Protein AF-A0A0P9BZ43-F1 (afdb_monomer_lite)

Structure (mmCIF, N/CA/C/O backbone):
data_AF-A0A0P9BZ43-F1
#
_entry.id   AF-A0A0P9BZ43-F1
#
loop_
_atom_site.group_PDB
_atom_site.id
_atom_site.type_symbol
_atom_site.label_atom_id
_atom_site.label_alt_id
_atom_site.label_comp_id
_atom_site.label_asym_id
_atom_site.label_entity_id
_atom_site.label_seq_id
_atom_site.pdbx_PDB_ins_code
_atom_site.Cartn_x
_atom_site.Cartn_y
_atom_site.Cartn_z
_atom_site.occupancy
_atom_site.B_iso_or_equiv
_atom_site.auth_seq_id
_atom_site.auth_comp_id
_atom_site.auth_asym_id
_atom_site.auth_atom_id
_atom_site.pdbx_PDB_model_num
ATOM 1 N N . MET A 1 1 ? 1.403 23.171 7.073 1.00 33.25 1 MET A N 1
ATOM 2 C CA . MET A 1 1 ? 1.245 21.750 7.444 1.00 33.25 1 MET A CA 1
ATOM 3 C C . MET A 1 1 ? 0.131 21.205 6.569 1.00 33.25 1 MET A C 1
ATOM 5 O O . MET A 1 1 ? -1.010 21.595 6.763 1.00 33.25 1 MET A O 1
ATOM 9 N N . VAL A 1 2 ? 0.469 20.481 5.499 1.00 33.88 2 VAL A N 1
ATOM 10 C CA . VAL A 1 2 ? -0.531 19.982 4.542 1.00 33.88 2 VAL A CA 1
ATOM 11 C C . VAL A 1 2 ? -1.142 18.727 5.149 1.00 33.88 2 VAL A C 1
ATOM 13 O O . VAL A 1 2 ? -0.416 17.782 5.448 1.00 33.88 2 VAL A O 1
ATOM 16 N N . SER A 1 3 ? -2.449 18.773 5.406 1.00 40.28 3 SER A N 1
ATOM 17 C CA . SER A 1 3 ? -3.229 17.658 5.941 1.00 40.28 3 SER A CA 1
ATOM 18 C C . SER A 1 3 ? -2.995 16.423 5.069 1.00 40.28 3 SER A C 1
ATOM 20 O O . SER A 1 3 ? -3.180 16.490 3.855 1.00 40.28 3 SER A O 1
ATOM 22 N N . GLY A 1 4 ? -2.544 15.321 5.669 1.00 46.41 4 GLY A N 1
ATOM 23 C CA . GLY A 1 4 ? -2.165 14.072 4.995 1.00 46.41 4 GLY A CA 1
ATOM 24 C C . GLY A 1 4 ? -3.340 13.280 4.416 1.00 46.41 4 GLY A C 1
ATOM 25 O O . GLY A 1 4 ? -3.260 12.061 4.329 1.00 46.41 4 GLY A O 1
ATOM 26 N N . GLN A 1 5 ? -4.432 13.949 4.049 1.00 50.28 5 GLN A N 1
ATOM 27 C CA . GLN A 1 5 ? -5.568 13.327 3.388 1.00 50.28 5 GLN A CA 1
ATOM 28 C C . GLN A 1 5 ? -5.320 13.262 1.885 1.00 50.28 5 GLN A C 1
ATOM 30 O O . GLN A 1 5 ? -5.063 14.270 1.222 1.00 50.28 5 GLN A O 1
ATOM 35 N N . LEU A 1 6 ? -5.420 12.050 1.348 1.00 54.12 6 LEU A N 1
ATOM 36 C CA . LEU A 1 6 ? -5.496 11.803 -0.083 1.00 54.12 6 LEU A CA 1
ATOM 37 C C . LEU A 1 6 ? -6.660 12.622 -0.661 1.00 54.12 6 LEU A C 1
ATOM 39 O O . LEU A 1 6 ? -7.806 12.470 -0.244 1.00 54.12 6 LEU A O 1
ATOM 43 N N . HIS A 1 7 ? -6.360 13.531 -1.589 1.00 55.28 7 HIS A N 1
ATOM 44 C CA . HIS A 1 7 ? -7.362 14.426 -2.160 1.00 55.28 7 HIS A CA 1
ATOM 45 C C . HIS A 1 7 ? -8.452 13.604 -2.866 1.00 55.28 7 HIS A C 1
ATOM 47 O O . HIS A 1 7 ? -8.143 12.747 -3.698 1.00 55.28 7 HIS A O 1
ATOM 53 N N . SER A 1 8 ? -9.725 13.870 -2.558 1.00 52.28 8 SER A N 1
ATOM 54 C CA . SER A 1 8 ? -10.879 13.111 -3.072 1.00 52.28 8 SER A CA 1
ATOM 55 C C . SER A 1 8 ? -10.980 13.110 -4.601 1.00 52.28 8 SER A C 1
ATOM 57 O O . SER A 1 8 ? -11.573 12.207 -5.182 1.00 52.28 8 SER A O 1
ATOM 59 N N . SER A 1 9 ? -10.348 14.076 -5.274 1.00 51.41 9 SER A N 1
ATOM 60 C CA . SER A 1 9 ? -10.259 14.103 -6.739 1.00 51.41 9 SER A CA 1
ATOM 61 C C . SER A 1 9 ? -9.335 13.036 -7.333 1.00 51.41 9 SER A C 1
ATOM 63 O O . SER A 1 9 ? -9.343 12.857 -8.544 1.00 51.41 9 SER A O 1
ATOM 65 N N . VAL A 1 10 ? -8.491 12.387 -6.526 1.00 53.38 10 VAL A N 1
ATOM 66 C CA . VAL A 1 10 ? -7.531 11.377 -7.001 1.00 53.38 10 VAL A CA 1
ATOM 67 C C . VAL A 1 10 ? -8.089 9.958 -6.830 1.00 53.38 10 VAL A C 1
ATOM 69 O O . VAL A 1 10 ? -7.711 9.068 -7.584 1.00 53.38 10 VAL A O 1
ATOM 72 N N . TYR A 1 11 ? -9.019 9.742 -5.890 1.00 60.53 11 TYR A N 1
ATOM 73 C CA . TYR A 1 11 ? -9.507 8.401 -5.528 1.00 60.53 11 TYR A CA 1
ATOM 74 C C . TYR A 1 11 ? -11.022 8.314 -5.320 1.00 60.53 11 TYR A C 1
ATOM 76 O O . TYR A 1 11 ? -11.488 7.338 -4.756 1.00 60.53 11 TYR A O 1
ATOM 84 N N . GLY A 1 12 ? -11.804 9.334 -5.684 1.00 55.03 12 GLY A N 1
ATOM 85 C CA . GLY A 1 12 ? -13.241 9.353 -5.407 1.00 55.03 12 GLY A CA 1
ATOM 86 C C . GLY A 1 12 ? -13.589 9.254 -3.906 1.00 55.03 12 GLY A C 1
ATOM 87 O O . GLY A 1 12 ? -12.715 9.222 -3.040 1.00 55.03 12 GLY A O 1
ATOM 88 N N . PRO A 1 13 ? -14.884 9.218 -3.554 1.00 55.59 13 PRO A N 1
ATOM 89 C CA . PRO A 1 13 ? -15.332 9.027 -2.171 1.00 55.59 13 PRO A CA 1
ATOM 90 C C . PRO A 1 13 ? -15.122 7.589 -1.659 1.00 55.59 13 PRO A C 1
ATOM 92 O O . PRO A 1 13 ? -15.230 7.346 -0.455 1.00 55.59 13 PRO A O 1
ATOM 95 N N . CYS A 1 14 ? -14.842 6.634 -2.557 1.00 56.66 14 CYS A N 1
ATOM 96 C CA . CYS A 1 14 ? -14.784 5.208 -2.236 1.00 56.66 14 CYS A CA 1
ATOM 97 C C . CYS A 1 14 ? -13.438 4.514 -2.466 1.00 56.66 14 CYS A C 1
ATOM 99 O O . CYS A 1 14 ? -13.324 3.331 -2.143 1.00 56.66 14 CYS A O 1
ATOM 101 N N . GLY A 1 15 ? -12.419 5.225 -2.945 1.00 65.69 15 GLY A N 1
ATOM 102 C CA . GLY A 1 15 ? -11.199 4.606 -3.447 1.00 65.69 15 GLY A CA 1
ATOM 103 C C . GLY A 1 15 ? -11.322 4.270 -4.936 1.00 65.69 15 GLY A C 1
ATOM 104 O O . GLY A 1 15 ? -12.044 4.916 -5.688 1.00 65.69 15 GLY A O 1
ATOM 105 N N . VAL A 1 16 ? -10.596 3.251 -5.386 1.00 67.69 16 VAL A N 1
ATOM 106 C CA . VAL A 1 16 ? -10.634 2.844 -6.799 1.00 67.69 16 VAL A CA 1
ATOM 107 C C . VAL A 1 16 ? -11.987 2.212 -7.127 1.00 67.69 16 VAL A C 1
ATOM 109 O O . VAL A 1 16 ? -12.442 1.342 -6.388 1.00 67.69 16 VAL A O 1
ATOM 112 N N . ASP A 1 17 ? -12.600 2.630 -8.235 1.00 70.12 17 ASP A N 1
ATOM 113 C CA . ASP A 1 17 ? -13.851 2.044 -8.718 1.00 70.12 17 ASP A CA 1
ATOM 114 C C . ASP A 1 17 ? -13.640 0.597 -9.181 1.00 70.12 17 ASP A C 1
ATOM 116 O O . ASP A 1 17 ? -12.665 0.275 -9.875 1.00 70.12 17 ASP A O 1
ATOM 120 N N . ASP A 1 18 ? -14.584 -0.279 -8.837 1.00 71.81 18 ASP A N 1
ATOM 121 C CA . ASP A 1 18 ? -14.581 -1.664 -9.298 1.00 71.81 18 ASP A CA 1
ATOM 122 C C . ASP A 1 18 ? -14.673 -1.732 -10.830 1.00 71.81 18 ASP A C 1
ATOM 124 O O . ASP A 1 18 ? -15.316 -0.909 -11.479 1.00 71.81 18 ASP A O 1
ATOM 128 N N . GLN A 1 19 ? -14.018 -2.738 -11.419 1.00 79.12 19 GLN A N 1
ATOM 129 C CA . GLN A 1 19 ? -13.951 -2.956 -12.876 1.00 79.12 19 GLN A CA 1
ATOM 130 C C . GLN A 1 19 ? -13.317 -1.804 -13.677 1.00 79.12 19 GLN A C 1
ATOM 132 O O . GLN A 1 19 ? -13.397 -1.788 -14.906 1.00 79.12 19 GLN A O 1
ATOM 137 N N . SER A 1 20 ? -12.632 -0.877 -13.005 1.00 79.50 20 SER A N 1
ATOM 138 C CA . SER A 1 20 ? -11.871 0.198 -13.636 1.00 79.50 20 SER A CA 1
ATOM 139 C C . SER A 1 20 ? -10.360 -0.044 -13.549 1.00 79.50 20 SER A C 1
ATOM 141 O O . SER A 1 20 ? -9.866 -0.795 -12.703 1.00 79.50 20 SER A O 1
ATOM 143 N N . MET A 1 21 ? -9.609 0.588 -14.452 1.00 83.62 21 MET A N 1
ATOM 144 C CA . MET A 1 21 ? -8.150 0.624 -14.404 1.00 83.62 21 MET A CA 1
ATOM 145 C C . MET A 1 21 ? -7.698 2.073 -14.266 1.00 83.62 21 MET A C 1
ATOM 147 O O . MET A 1 21 ? -7.915 2.880 -15.167 1.00 83.62 21 MET A O 1
ATOM 151 N N . THR A 1 22 ? -7.025 2.374 -13.158 1.00 83.38 22 THR A N 1
ATOM 152 C CA . THR A 1 22 ? -6.476 3.705 -12.886 1.00 83.38 22 THR A CA 1
ATOM 153 C C . THR A 1 22 ? -4.963 3.691 -13.043 1.00 83.38 22 THR A C 1
ATOM 155 O O . THR A 1 22 ? -4.265 2.915 -12.386 1.00 83.38 22 THR A O 1
ATOM 158 N N . GLU A 1 23 ? -4.448 4.576 -13.893 1.00 86.25 23 GLU A N 1
ATOM 159 C CA . GLU A 1 23 ? -3.013 4.793 -14.059 1.00 86.25 23 GLU A CA 1
ATOM 160 C C . GLU A 1 23 ? -2.546 5.994 -13.226 1.00 86.25 23 GLU A C 1
ATOM 162 O O . GLU A 1 23 ? -3.132 7.073 -13.276 1.00 86.25 23 GLU A O 1
ATOM 167 N N . ILE A 1 24 ? -1.447 5.817 -12.487 1.00 86.19 24 ILE A N 1
ATOM 168 C CA . ILE A 1 24 ? -0.764 6.895 -11.762 1.00 86.19 24 ILE A CA 1
ATOM 169 C C . ILE A 1 24 ? 0.624 7.070 -12.382 1.00 86.19 24 ILE A C 1
ATOM 171 O O . ILE A 1 24 ? 1.542 6.288 -12.117 1.00 86.19 24 ILE A O 1
ATOM 175 N N . SER A 1 25 ? 0.787 8.108 -13.200 1.00 85.94 25 SER A N 1
ATOM 176 C CA . SER A 1 25 ? 2.013 8.387 -13.954 1.00 85.94 25 SER A CA 1
ATOM 177 C C . SER A 1 25 ? 2.625 9.745 -13.584 1.00 85.94 25 SER A C 1
ATOM 179 O O . SER A 1 25 ? 2.041 10.552 -12.862 1.00 85.94 25 SER A O 1
ATOM 181 N N . GLY A 1 26 ? 3.886 9.960 -13.971 1.00 87.75 26 GLY A N 1
ATOM 182 C CA . GLY A 1 26 ? 4.622 11.191 -13.669 1.00 87.75 26 GLY A CA 1
ATOM 183 C C . GLY A 1 26 ? 6.137 10.995 -13.527 1.00 87.75 26 GLY A C 1
ATOM 184 O O . GLY A 1 26 ? 6.608 9.853 -13.465 1.00 87.75 26 GLY A O 1
ATOM 185 N N . PRO A 1 27 ? 6.919 12.085 -13.420 1.00 88.75 27 PRO A N 1
ATOM 186 C CA . PRO A 1 27 ? 8.385 12.041 -13.359 1.00 88.75 27 PRO A CA 1
ATOM 187 C C . PRO A 1 27 ? 8.944 11.265 -12.152 1.00 88.75 27 PRO A C 1
ATOM 189 O O . PRO A 1 27 ? 8.237 11.062 -11.160 1.00 88.75 27 PRO A O 1
ATOM 192 N N . PRO A 1 28 ? 10.214 10.823 -12.163 1.00 83.94 28 PRO A N 1
ATOM 193 C CA . PRO A 1 28 ? 10.872 10.307 -10.960 1.00 83.94 28 PRO A CA 1
ATOM 194 C C . PRO A 1 28 ? 10.712 11.270 -9.770 1.00 83.94 28 PRO A C 1
ATOM 196 O O . PRO A 1 28 ? 10.689 12.482 -9.950 1.00 83.94 28 PRO A O 1
ATOM 199 N N . ASN A 1 29 ? 10.568 10.734 -8.554 1.00 81.62 29 ASN A N 1
ATOM 200 C CA . ASN A 1 29 ? 10.347 11.498 -7.313 1.00 81.62 29 ASN A CA 1
ATOM 201 C C . ASN A 1 29 ? 9.042 12.316 -7.230 1.00 81.62 29 ASN A C 1
ATOM 203 O O . ASN A 1 29 ? 8.841 13.029 -6.255 1.00 81.62 29 ASN A O 1
ATOM 207 N N . SER A 1 30 ? 8.095 12.138 -8.156 1.00 85.19 30 SER A N 1
ATOM 208 C CA . SER A 1 30 ? 6.773 12.785 -8.092 1.00 85.19 30 SER A CA 1
ATOM 209 C C . SER A 1 30 ? 5.811 12.209 -7.034 1.00 85.19 30 SER A C 1
ATO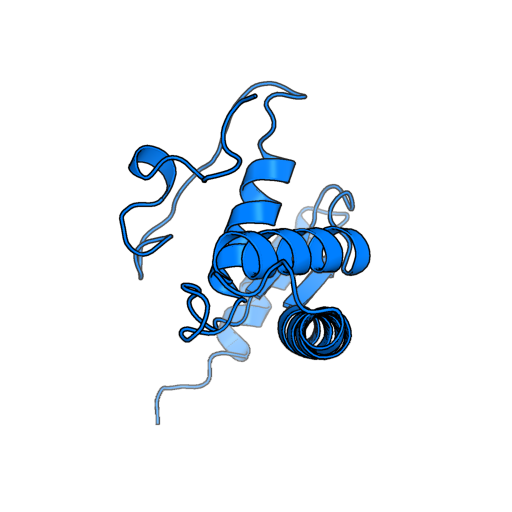M 211 O O . SER A 1 30 ? 4.619 12.483 -7.075 1.00 85.19 30 SER A O 1
ATOM 213 N N . GLY A 1 31 ? 6.282 11.346 -6.126 1.00 85.62 31 GLY A N 1
ATOM 214 C CA . GLY A 1 31 ? 5.458 10.779 -5.048 1.00 85.62 31 GLY A CA 1
ATOM 215 C C . GLY A 1 31 ? 4.561 9.588 -5.420 1.00 85.62 31 GLY A C 1
ATOM 216 O O . GLY A 1 31 ? 3.878 9.070 -4.547 1.00 85.62 31 GLY A O 1
ATOM 217 N N . LYS A 1 32 ? 4.591 9.076 -6.660 1.00 88.81 32 LYS A N 1
ATOM 218 C CA . LYS A 1 32 ? 3.713 7.963 -7.112 1.00 88.81 32 LYS A CA 1
ATOM 219 C C . LYS A 1 32 ? 3.732 6.732 -6.206 1.00 88.81 32 LYS A C 1
ATOM 221 O O . LYS A 1 32 ? 2.691 6.159 -5.919 1.00 88.81 32 LYS A O 1
ATOM 226 N N . SER A 1 33 ? 4.916 6.313 -5.759 1.00 87.69 33 SER A N 1
ATOM 227 C CA . SER A 1 33 ? 5.047 5.147 -4.877 1.00 87.69 33 SER A CA 1
ATOM 228 C C . SER A 1 33 ? 4.458 5.404 -3.490 1.00 87.69 33 SER A C 1
ATOM 230 O O . SER A 1 33 ? 3.902 4.486 -2.899 1.00 87.69 33 SER A O 1
ATOM 232 N N . LEU A 1 34 ? 4.552 6.642 -2.992 1.00 86.75 34 LEU A N 1
ATOM 233 C CA . LEU A 1 34 ? 3.941 7.046 -1.726 1.00 86.75 34 LEU A CA 1
ATOM 234 C C . LEU A 1 34 ? 2.416 7.049 -1.849 1.00 86.75 34 LEU A C 1
ATOM 236 O O . LEU A 1 34 ? 1.739 6.434 -1.037 1.00 86.75 34 LEU A O 1
ATOM 240 N N . VAL A 1 35 ? 1.908 7.654 -2.921 1.00 86.81 35 VAL A N 1
ATOM 241 C CA . VAL A 1 35 ? 0.495 7.639 -3.308 1.00 86.81 35 VAL A CA 1
ATOM 242 C C . VAL A 1 35 ? -0.048 6.208 -3.374 1.00 86.81 35 VAL A C 1
ATOM 244 O O . VAL A 1 35 ? -1.055 5.904 -2.740 1.00 86.81 35 VAL A O 1
ATOM 247 N N . LEU A 1 36 ? 0.651 5.303 -4.067 1.00 88.81 36 LEU A N 1
ATOM 248 C CA . LEU A 1 36 ? 0.261 3.895 -4.146 1.00 88.81 36 LEU A CA 1
ATOM 249 C C . LEU A 1 36 ? 0.224 3.245 -2.757 1.00 88.81 36 LEU A C 1
ATOM 251 O O . LEU A 1 36 ? -0.704 2.505 -2.452 1.00 88.81 36 LEU A O 1
ATOM 255 N N . GLN A 1 37 ? 1.209 3.525 -1.902 1.00 89.88 37 GLN A N 1
ATOM 256 C CA . GLN A 1 37 ? 1.273 2.960 -0.555 1.00 89.88 37 GLN A CA 1
ATOM 257 C C . GLN A 1 37 ? 0.140 3.473 0.349 1.00 89.88 37 GLN A C 1
ATOM 259 O O . GLN A 1 37 ? -0.418 2.689 1.113 1.00 89.88 37 GLN A O 1
ATOM 264 N N . GLN A 1 38 ? -0.223 4.753 0.246 1.00 87.88 38 GLN A N 1
ATOM 265 C CA . GLN A 1 38 ? -1.353 5.339 0.974 1.00 87.88 38 GLN A CA 1
ATOM 266 C C . GLN A 1 38 ? -2.690 4.778 0.473 1.00 87.88 38 GLN A C 1
ATOM 268 O O . GLN A 1 38 ? -3.531 4.390 1.278 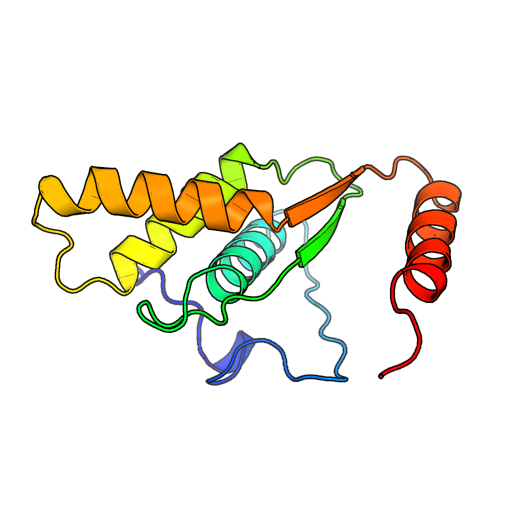1.00 87.88 38 GLN A O 1
ATOM 273 N N . LEU A 1 39 ? -2.857 4.630 -0.845 1.00 87.62 39 LEU A N 1
ATOM 274 C CA . LEU A 1 39 ? -4.035 3.984 -1.425 1.00 87.62 39 LEU A CA 1
ATOM 275 C C . LEU A 1 39 ? -4.170 2.534 -0.948 1.00 87.62 39 LEU A C 1
ATOM 277 O O . LEU A 1 39 ? -5.240 2.105 -0.524 1.00 87.62 39 LEU A O 1
ATOM 281 N N . MET A 1 40 ? -3.067 1.782 -0.969 1.00 89.38 40 MET A N 1
ATOM 282 C CA . MET A 1 40 ? -3.047 0.424 -0.437 1.00 89.38 40 MET A CA 1
ATOM 283 C C . MET A 1 40 ? -3.429 0.399 1.045 1.00 89.38 40 MET A C 1
ATOM 285 O O . MET A 1 40 ? -4.204 -0.463 1.448 1.00 89.38 40 MET A O 1
ATOM 289 N N . ALA A 1 41 ? -2.912 1.328 1.851 1.00 89.88 41 ALA A N 1
ATOM 290 C CA . ALA A 1 41 ? -3.259 1.425 3.264 1.00 89.88 41 ALA A CA 1
ATOM 291 C C . ALA A 1 41 ? -4.767 1.645 3.457 1.00 89.88 41 ALA A C 1
ATOM 293 O O . ALA A 1 41 ? -5.401 0.855 4.154 1.00 89.88 41 ALA A O 1
ATOM 294 N N . HIS A 1 42 ? -5.348 2.621 2.758 1.00 87.88 42 HIS A N 1
ATOM 295 C CA . HIS A 1 42 ? -6.782 2.912 2.793 1.00 87.88 42 HIS A CA 1
ATOM 296 C C . HIS A 1 42 ? -7.644 1.696 2.407 1.00 87.88 42 HIS A C 1
ATOM 298 O O . HIS A 1 42 ? -8.597 1.338 3.101 1.00 87.88 42 HIS A O 1
ATOM 304 N N . CYS A 1 43 ? -7.273 0.987 1.337 1.00 87.75 43 CYS A N 1
ATOM 305 C CA . CYS A 1 43 ? -7.980 -0.221 0.914 1.00 87.75 43 CYS A CA 1
ATOM 306 C C . CYS A 1 43 ? -7.915 -1.351 1.957 1.00 87.75 43 CYS A C 1
ATOM 308 O O . CYS A 1 43 ? -8.875 -2.107 2.088 1.00 87.75 43 CYS A O 1
ATOM 310 N N . LEU A 1 44 ? -6.808 -1.492 2.695 1.00 89.06 44 LEU A N 1
ATOM 311 C CA . LEU A 1 44 ? -6.618 -2.570 3.676 1.00 89.06 44 LEU A CA 1
ATOM 312 C C . LEU A 1 44 ? -7.313 -2.308 5.014 1.00 89.06 44 LEU A C 1
ATOM 314 O O . LEU A 1 44 ? -7.737 -3.260 5.676 1.00 89.06 44 LEU A O 1
ATOM 318 N N . VAL A 1 45 ? -7.388 -1.041 5.418 1.00 88.88 45 VAL A N 1
ATOM 319 C CA . VAL A 1 45 ? -7.957 -0.614 6.699 1.00 88.88 45 VAL A CA 1
ATOM 320 C C . VAL A 1 45 ? -9.426 -1.063 6.817 1.00 88.88 45 VAL A C 1
ATOM 322 O O . VAL A 1 45 ? -10.142 -1.082 5.813 1.00 88.88 45 VAL A O 1
ATOM 325 N N . PRO A 1 46 ? -9.905 -1.473 8.009 1.00 86.31 46 PRO A N 1
ATOM 326 C CA . PRO A 1 46 ? -11.297 -1.888 8.190 1.00 86.31 46 PRO A CA 1
ATOM 327 C C . PRO A 1 46 ? -12.298 -0.748 7.956 1.00 86.31 46 PRO A C 1
ATOM 329 O O . PRO A 1 46 ? -11.978 0.421 8.169 1.00 86.31 46 PRO A O 1
ATOM 332 N N . TYR A 1 47 ? -13.541 -1.099 7.609 1.00 84.62 47 TYR A N 1
ATOM 333 C CA . TYR A 1 47 ? -14.627 -0.128 7.400 1.00 84.62 47 TYR A CA 1
ATOM 334 C C . TYR A 1 47 ? -14.886 0.774 8.612 1.00 84.62 47 TYR A C 1
ATOM 336 O O . TYR A 1 47 ? -15.181 1.955 8.450 1.00 84.62 47 TYR A O 1
ATOM 344 N N . GLU A 1 48 ? -14.717 0.240 9.825 1.00 81.94 48 GLU A N 1
ATOM 345 C CA . GLU A 1 48 ? -14.854 0.978 11.091 1.00 81.94 48 GLU A CA 1
ATOM 346 C C . GLU A 1 48 ? -13.917 2.194 11.187 1.00 81.94 48 GLU A 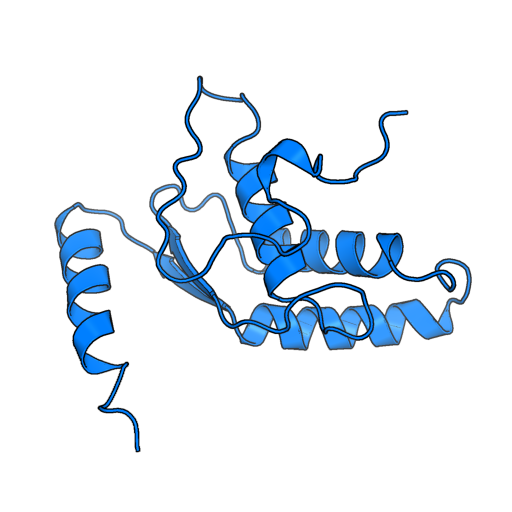C 1
ATOM 348 O O . GLU A 1 48 ? -14.202 3.145 11.908 1.00 81.94 48 GLU A O 1
ATOM 353 N N . TYR A 1 49 ? -12.820 2.173 10.428 1.00 80.06 49 TYR A N 1
ATOM 354 C CA . TYR A 1 49 ? -11.805 3.220 10.376 1.00 80.06 49 TYR A CA 1
ATOM 355 C C . TYR A 1 49 ? -11.765 3.911 9.006 1.00 80.06 49 TYR A C 1
ATOM 357 O O . TYR A 1 49 ? -10.742 4.468 8.628 1.00 80.06 49 TYR A O 1
ATOM 365 N N . GLY A 1 50 ? -12.859 3.855 8.240 1.00 75.88 50 GLY A N 1
ATOM 366 C CA . GLY A 1 50 ? -12.984 4.538 6.949 1.00 75.88 50 GLY A CA 1
ATOM 367 C C . GLY A 1 50 ? -12.326 3.827 5.764 1.00 75.88 50 GLY A C 1
ATOM 368 O O . GLY A 1 50 ? -12.396 4.343 4.653 1.00 75.88 50 GLY A O 1
ATOM 369 N N . GLY A 1 51 ? -11.726 2.652 5.970 1.00 83.00 51 GLY A N 1
ATOM 370 C CA . GLY A 1 51 ? -11.137 1.858 4.894 1.00 83.00 51 GLY A CA 1
ATOM 371 C C . GLY A 1 51 ? -12.136 0.924 4.203 1.00 83.00 51 GLY A C 1
ATOM 372 O O . GLY A 1 51 ? -13.353 1.029 4.371 1.00 83.00 51 GLY A O 1
ATOM 373 N N . ARG A 1 52 ? -11.616 -0.014 3.403 1.00 83.81 52 ARG A N 1
ATOM 374 C CA . ARG A 1 52 ? -12.428 -0.943 2.587 1.00 83.81 52 ARG A CA 1
ATOM 375 C C . ARG A 1 52 ? -12.239 -2.421 2.911 1.00 83.81 52 ARG A C 1
ATOM 377 O O . ARG A 1 52 ? -12.891 -3.263 2.305 1.00 83.81 52 ARG A O 1
ATOM 384 N N . GLN A 1 53 ? -11.365 -2.751 3.859 1.00 87.81 53 GLN A N 1
ATOM 385 C CA . GLN A 1 53 ? -11.102 -4.122 4.299 1.00 87.81 53 GLN A CA 1
ATOM 386 C C . GLN A 1 53 ? -10.755 -5.103 3.151 1.00 87.81 53 GLN A C 1
ATOM 388 O O . GLN A 1 53 ? -11.003 -6.307 3.241 1.00 87.81 53 GLN A O 1
ATOM 393 N N . MET A 1 54 ? -10.163 -4.605 2.068 1.00 87.56 54 MET A N 1
ATOM 394 C CA . MET A 1 54 ? -9.846 -5.381 0.872 1.00 87.56 54 MET A CA 1
ATOM 395 C C . MET A 1 54 ? -8.584 -6.232 1.059 1.00 87.56 54 MET A C 1
ATOM 397 O O . MET A 1 54 ? -7.811 -6.066 2.004 1.00 87.56 54 MET A O 1
ATOM 401 N N . SER A 1 55 ? -8.362 -7.161 0.129 1.00 89.75 55 SER A N 1
ATOM 402 C CA . SER A 1 55 ? -7.092 -7.881 -0.011 1.00 89.75 55 SER A CA 1
ATOM 403 C C . SER A 1 55 ? -6.344 -7.353 -1.226 1.00 89.75 55 SER A C 1
ATOM 405 O O . SER A 1 55 ? -6.949 -7.115 -2.268 1.00 89.75 55 SER A O 1
ATOM 407 N N . ILE A 1 56 ? -5.027 -7.187 -1.110 1.00 90.06 56 ILE A N 1
ATOM 408 C CA . ILE A 1 56 ? -4.214 -6.586 -2.172 1.00 90.06 56 ILE A CA 1
ATOM 409 C C . ILE A 1 56 ? -3.165 -7.577 -2.646 1.00 90.06 56 ILE A C 1
ATOM 411 O O . ILE A 1 56 ? -2.457 -8.202 -1.855 1.00 90.06 56 ILE A O 1
ATOM 415 N N . ILE A 1 57 ? -3.015 -7.669 -3.963 1.00 91.12 57 ILE A N 1
ATOM 416 C CA . ILE A 1 57 ? -1.877 -8.337 -4.578 1.00 91.12 57 ILE A CA 1
ATOM 417 C C . ILE A 1 57 ? -1.036 -7.261 -5.271 1.00 91.12 57 ILE A C 1
ATOM 419 O O . ILE A 1 57 ? -1.455 -6.688 -6.279 1.00 91.12 57 ILE A O 1
ATOM 423 N N . LEU A 1 58 ? 0.155 -7.007 -4.734 1.00 91.19 58 LEU A N 1
ATOM 424 C CA . LEU A 1 58 ? 1.114 -6.042 -5.263 1.00 91.19 58 LEU A CA 1
ATOM 425 C C . LEU A 1 58 ? 2.126 -6.764 -6.157 1.00 91.19 58 LEU A C 1
ATOM 427 O O . LEU A 1 58 ? 2.899 -7.586 -5.670 1.00 91.19 58 LEU A O 1
ATOM 431 N N . ILE A 1 59 ? 2.150 -6.429 -7.446 1.00 90.94 59 ILE A N 1
ATOM 432 C CA . ILE A 1 59 ? 3.223 -6.833 -8.364 1.00 90.94 59 ILE A CA 1
ATOM 433 C C . ILE A 1 59 ? 4.308 -5.761 -8.272 1.00 90.94 59 ILE A C 1
ATOM 435 O O . ILE A 1 59 ? 4.116 -4.632 -8.718 1.00 90.94 59 ILE A O 1
ATOM 439 N N . ASN A 1 60 ? 5.416 -6.087 -7.615 1.00 88.12 60 ASN A N 1
ATOM 440 C CA . ASN A 1 60 ? 6.452 -5.127 -7.269 1.00 88.12 60 ASN A CA 1
ATOM 441 C C . ASN A 1 60 ? 7.670 -5.291 -8.183 1.00 88.12 60 ASN A C 1
ATOM 443 O O . ASN A 1 60 ? 8.406 -6.269 -8.064 1.00 88.12 60 ASN A O 1
ATOM 447 N N . LEU A 1 61 ? 7.873 -4.303 -9.057 1.00 86.69 61 LEU A N 1
ATOM 448 C CA . LEU A 1 61 ? 8.985 -4.245 -10.017 1.00 86.69 61 LEU A CA 1
ATOM 449 C C . LEU A 1 61 ? 10.215 -3.505 -9.486 1.00 86.69 61 LEU A C 1
ATOM 451 O O . LEU A 1 61 ? 11.316 -3.672 -9.990 1.00 86.69 61 LEU A O 1
ATOM 455 N N . SER A 1 62 ? 10.022 -2.620 -8.506 1.00 80.25 62 SER A N 1
ATOM 456 C CA . SER A 1 62 ? 11.093 -1.749 -7.997 1.00 80.25 62 SER A CA 1
ATOM 457 C C . SER A 1 62 ? 11.605 -2.169 -6.624 1.00 80.25 62 SER A C 1
ATOM 459 O O . SER A 1 62 ? 12.573 -1.599 -6.132 1.00 80.25 62 SER A O 1
ATOM 461 N N . HIS A 1 63 ? 10.919 -3.117 -5.979 1.00 80.12 63 HIS A N 1
ATOM 462 C CA . HIS A 1 63 ? 11.178 -3.601 -4.620 1.00 80.12 63 HIS A CA 1
ATOM 463 C C . HIS A 1 63 ? 11.164 -2.509 -3.532 1.00 80.12 63 HIS A C 1
ATOM 465 O O . HIS A 1 63 ? 11.536 -2.767 -2.393 1.00 80.12 63 HIS A O 1
ATOM 471 N N . LYS A 1 64 ? 10.667 -1.304 -3.849 1.00 81.12 64 LYS A N 1
ATOM 472 C CA . LYS A 1 64 ? 10.642 -0.148 -2.934 1.00 81.12 64 LYS A CA 1
ATOM 473 C C . LYS A 1 64 ? 9.573 -0.244 -1.846 1.00 81.12 64 LYS A C 1
ATOM 475 O O . LYS A 1 64 ? 9.730 0.351 -0.788 1.00 81.12 64 LYS A O 1
ATOM 480 N N . ILE A 1 65 ? 8.482 -0.961 -2.115 1.00 84.00 65 ILE A N 1
ATOM 481 C CA . ILE A 1 65 ? 7.382 -1.151 -1.163 1.00 84.00 65 ILE A CA 1
ATOM 482 C C . ILE A 1 65 ? 7.583 -2.474 -0.426 1.00 84.00 65 ILE A C 1
ATOM 484 O O . ILE A 1 65 ? 7.580 -3.542 -1.044 1.00 84.00 65 ILE A O 1
ATOM 488 N N . THR A 1 66 ? 7.729 -2.397 0.895 1.00 87.19 66 THR A N 1
ATOM 489 C CA . THR A 1 66 ? 7.872 -3.554 1.781 1.00 87.19 66 THR A CA 1
ATOM 490 C C . THR A 1 66 ? 6.655 -3.675 2.693 1.00 87.19 66 THR A C 1
ATOM 492 O O . THR A 1 66 ? 5.869 -2.741 2.855 1.00 87.19 66 THR A O 1
ATOM 495 N N . LYS A 1 67 ? 6.485 -4.840 3.327 1.00 87.44 67 LYS A N 1
ATOM 496 C CA . LYS A 1 67 ? 5.433 -5.025 4.340 1.00 87.44 67 LYS A CA 1
ATOM 497 C C . LYS A 1 67 ? 5.592 -4.063 5.519 1.00 87.44 67 LYS A C 1
ATOM 499 O O . LYS A 1 67 ? 4.598 -3.626 6.085 1.00 87.44 67 LYS A O 1
ATOM 504 N N . GLU A 1 68 ? 6.829 -3.717 5.860 1.00 88.50 68 GLU A N 1
ATOM 505 C CA . GLU A 1 68 ? 7.146 -2.775 6.933 1.00 88.50 68 GLU A CA 1
ATOM 506 C C . GLU A 1 68 ? 6.755 -1.345 6.564 1.00 88.50 68 GLU A C 1
ATOM 508 O O . GLU A 1 68 ? 6.111 -0.667 7.365 1.00 88.50 68 GLU A O 1
ATOM 513 N N . SER A 1 69 ? 7.096 -0.889 5.350 1.00 89.38 69 SER A N 1
ATOM 514 C CA . SER A 1 69 ? 6.707 0.449 4.890 1.00 89.38 69 SER A CA 1
ATOM 515 C C . SER A 1 69 ? 5.186 0.569 4.825 1.00 89.38 69 SER A C 1
ATOM 517 O O . SER A 1 69 ? 4.615 1.536 5.328 1.00 89.38 69 SER A O 1
ATOM 519 N N . LEU A 1 70 ? 4.519 -0.462 4.304 1.00 88.81 70 LEU A N 1
ATOM 520 C CA . LEU A 1 70 ? 3.066 -0.522 4.240 1.00 88.81 70 LEU A CA 1
ATOM 521 C C . LEU A 1 70 ? 2.412 -0.565 5.627 1.00 88.81 70 LEU A C 1
ATOM 523 O O . LEU A 1 70 ? 1.415 0.113 5.839 1.00 88.81 70 LEU A O 1
ATOM 527 N N . GLY A 1 71 ? 2.983 -1.302 6.582 1.00 90.06 71 GLY A N 1
ATOM 528 C CA . GLY A 1 71 ? 2.493 -1.335 7.961 1.00 90.06 71 GLY A CA 1
ATOM 529 C C . GLY A 1 71 ? 2.506 0.043 8.623 1.00 90.06 71 GLY A C 1
ATOM 530 O O . GLY A 1 71 ? 1.540 0.398 9.291 1.00 90.06 71 GLY A O 1
ATOM 531 N N . LYS A 1 72 ? 3.549 0.847 8.373 1.00 89.50 72 LYS A N 1
ATOM 532 C CA . LYS A 1 72 ? 3.600 2.246 8.828 1.00 89.50 72 LYS A CA 1
ATOM 533 C C . LYS A 1 72 ? 2.490 3.087 8.193 1.00 89.50 72 LYS A C 1
ATOM 535 O O . LYS A 1 72 ? 1.765 3.754 8.915 1.00 89.50 72 LYS A O 1
ATOM 540 N N . ALA A 1 73 ? 2.287 2.971 6.880 1.00 88.44 73 ALA A N 1
ATOM 541 C CA . ALA A 1 73 ? 1.212 3.699 6.200 1.00 88.44 73 ALA A CA 1
ATOM 542 C C . ALA A 1 73 ? -0.190 3.305 6.698 1.00 88.44 73 ALA A C 1
ATOM 544 O O . ALA A 1 73 ? -1.050 4.166 6.834 1.00 88.44 73 ALA A O 1
ATOM 545 N N . VAL A 1 74 ? -0.422 2.025 7.013 1.00 88.81 74 VAL A N 1
ATOM 546 C CA . VAL A 1 74 ? -1.688 1.566 7.611 1.00 88.81 74 VAL A CA 1
ATOM 547 C C . VAL A 1 74 ? -1.896 2.164 9.003 1.00 88.81 74 VAL A C 1
ATOM 549 O O . VAL A 1 74 ? -3.006 2.572 9.326 1.00 88.81 74 VAL A O 1
ATOM 552 N N . LEU A 1 75 ? -0.848 2.238 9.827 1.00 88.94 75 LEU A N 1
ATOM 553 C CA . LEU A 1 75 ? -0.933 2.885 11.139 1.00 88.94 75 LEU A CA 1
ATOM 554 C C . LEU A 1 75 ? -1.263 4.376 11.022 1.00 88.94 75 LEU A C 1
ATOM 556 O O . LEU A 1 75 ? -2.118 4.866 11.756 1.00 88.94 75 LEU A O 1
ATOM 560 N N . ASP A 1 76 ? -0.627 5.078 10.087 1.00 86.56 76 ASP A N 1
ATOM 561 C CA . ASP A 1 76 ? -0.883 6.500 9.847 1.00 86.56 76 ASP A CA 1
ATOM 562 C C . ASP A 1 76 ? -2.328 6.745 9.367 1.00 86.56 76 ASP A C 1
ATOM 564 O O . ASP A 1 76 ? -2.983 7.692 9.811 1.00 86.56 76 ASP A O 1
ATOM 568 N N . GLU A 1 77 ? -2.862 5.849 8.532 1.00 84.31 77 GLU A N 1
ATOM 569 C CA . GLU A 1 77 ? -4.255 5.886 8.069 1.00 84.31 77 GLU A CA 1
ATOM 570 C C . GLU A 1 77 ? -5.249 5.640 9.219 1.00 84.31 77 GLU A C 1
ATOM 572 O O . GLU A 1 77 ? -6.220 6.387 9.372 1.00 84.31 77 GLU A O 1
ATOM 577 N N . LEU A 1 78 ? -4.980 4.640 10.073 1.00 84.69 78 LEU A N 1
ATOM 578 C CA . LEU A 1 78 ? -5.791 4.330 11.259 1.00 84.69 78 LEU A CA 1
ATOM 579 C C . LEU A 1 78 ? -5.833 5.506 12.240 1.00 84.69 78 LEU A C 1
ATOM 581 O O . LEU A 1 78 ? -6.905 5.860 12.732 1.00 84.69 78 LEU A O 1
ATOM 585 N N . ARG A 1 79 ? -4.682 6.140 12.500 1.00 83.00 79 ARG A N 1
ATOM 586 C CA . ARG A 1 79 ? -4.586 7.318 13.375 1.00 83.00 79 ARG A CA 1
ATOM 587 C C . ARG A 1 79 ? -5.350 8.512 12.815 1.00 83.00 79 ARG A C 1
ATOM 589 O O . ARG A 1 79 ? -5.981 9.229 13.581 1.00 83.00 79 ARG A O 1
ATOM 596 N N . SER A 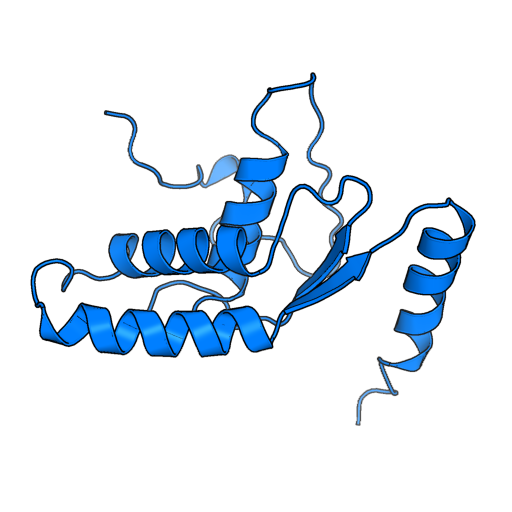1 80 ? -5.329 8.695 11.496 1.00 77.75 80 SER A N 1
ATOM 597 C CA . SER A 1 80 ? -6.000 9.817 10.829 1.00 77.75 80 SER A CA 1
ATOM 598 C C . SER A 1 80 ? -7.531 9.721 10.881 1.00 77.75 80 SER A C 1
ATOM 600 O O . SER A 1 80 ? -8.207 10.747 10.890 1.00 77.75 80 SER A O 1
ATOM 602 N N . HIS A 1 81 ? -8.084 8.505 10.946 1.00 71.12 81 HIS A N 1
ATOM 603 C CA . HIS A 1 81 ? -9.534 8.265 11.022 1.00 71.12 81 HIS A CA 1
ATOM 604 C C . HIS A 1 81 ? -10.044 8.038 12.451 1.00 71.12 81 HIS A C 1
ATOM 606 O O . HIS A 1 81 ? -11.235 8.178 12.736 1.00 71.12 81 HIS A O 1
ATOM 612 N N . SER A 1 82 ? -9.144 7.717 13.374 1.00 66.62 82 SER A N 1
ATOM 613 C CA . SER A 1 82 ? -9.440 7.587 14.791 1.00 66.62 82 SER A CA 1
ATOM 614 C C . SER A 1 82 ? -9.522 8.961 15.464 1.00 66.62 82 SER A C 1
ATOM 616 O O . SER A 1 82 ? -8.509 9.614 15.702 1.00 66.62 82 SER A O 1
ATOM 618 N N . LYS A 1 83 ? -10.717 9.348 15.930 1.00 58.94 83 LYS A N 1
ATOM 619 C CA . LYS A 1 83 ? -10.874 10.436 16.921 1.00 58.94 83 LYS A CA 1
ATOM 620 C C . LYS A 1 83 ? -10.189 10.133 18.268 1.00 58.94 83 LYS A C 1
ATOM 622 O O . LYS A 1 83 ? -10.082 11.020 19.101 1.00 58.94 83 LYS A O 1
ATOM 627 N N . ALA A 1 84 ? -9.749 8.892 18.482 1.00 51.84 84 ALA A N 1
ATOM 628 C CA . ALA A 1 84 ? -9.131 8.385 19.706 1.00 51.84 84 ALA A CA 1
ATOM 629 C C . ALA A 1 84 ? -7.588 8.401 19.667 1.00 51.84 84 ALA A C 1
ATOM 631 O O . ALA A 1 84 ? -6.953 7.655 20.408 1.00 51.84 84 ALA A O 1
ATOM 632 N N . ALA A 1 85 ? -6.971 9.228 18.810 1.00 53.56 85 ALA A N 1
ATOM 633 C CA . ALA A 1 85 ? -5.511 9.330 18.664 1.00 53.56 85 ALA A CA 1
ATOM 634 C C . ALA A 1 85 ? -4.761 9.775 19.946 1.00 53.56 85 ALA A C 1
ATOM 636 O O . ALA A 1 85 ? -3.536 9.850 19.942 1.00 53.56 85 ALA A O 1
ATOM 637 N N . GLU A 1 86 ? -5.478 10.042 21.041 1.00 55.78 86 GLU A N 1
ATOM 638 C CA . GLU A 1 86 ? -4.932 10.471 22.331 1.00 55.78 86 GLU A CA 1
ATOM 639 C C . GLU A 1 86 ? -4.922 9.365 23.407 1.00 55.78 86 GLU A C 1
ATOM 641 O O . GLU A 1 86 ? -4.425 9.603 24.505 1.00 55.78 86 GLU A O 1
ATOM 646 N N . ASP A 1 87 ? -5.427 8.153 23.124 1.00 59.28 87 ASP A N 1
ATOM 647 C CA . ASP A 1 87 ? -5.445 7.052 24.102 1.00 59.28 87 ASP A CA 1
ATOM 648 C C . ASP A 1 87 ? -4.285 6.051 23.867 1.00 59.28 87 ASP A C 1
ATOM 650 O O . ASP A 1 87 ? -4.271 5.350 22.849 1.00 59.28 87 ASP A O 1
ATOM 654 N N . PRO A 1 88 ? -3.321 5.906 24.801 1.00 62.06 88 PRO A N 1
ATOM 655 C CA . PRO A 1 88 ? -2.230 4.932 24.689 1.00 62.06 88 PRO A CA 1
ATOM 656 C C . PRO A 1 88 ? -2.708 3.472 24.581 1.00 62.06 88 PRO A C 1
ATOM 658 O O . PRO A 1 88 ? -1.987 2.620 24.059 1.00 62.06 88 PRO A O 1
ATOM 661 N N . SER A 1 89 ? -3.933 3.168 25.028 1.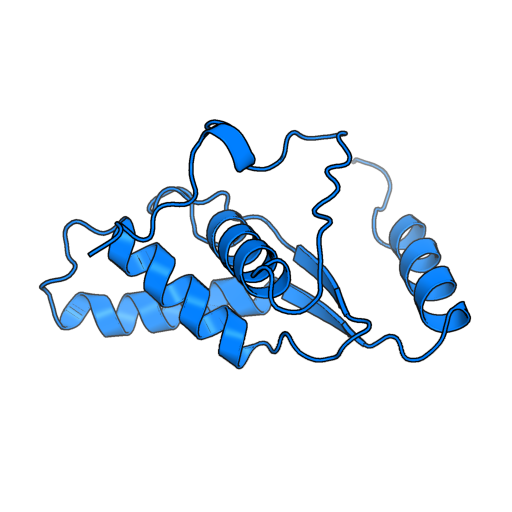00 67.38 89 SER A N 1
ATOM 662 C CA . SER A 1 89 ? -4.585 1.862 24.850 1.00 67.38 89 SER A CA 1
ATOM 663 C C . SER A 1 89 ? -4.943 1.570 23.383 1.00 67.38 89 SER A C 1
ATOM 665 O O . SER A 1 89 ? -5.004 0.409 22.961 1.00 67.38 89 SER A O 1
ATOM 667 N N . ALA A 1 90 ? -5.151 2.612 22.572 1.00 72.69 90 ALA A N 1
ATOM 668 C CA . ALA A 1 90 ? -5.491 2.486 21.158 1.00 72.69 90 ALA A CA 1
ATOM 669 C C . ALA A 1 90 ? -4.283 2.073 20.300 1.00 72.69 90 ALA A C 1
ATOM 671 O O . ALA A 1 90 ? -4.448 1.338 19.330 1.00 72.69 90 ALA A O 1
ATOM 672 N N . GLU A 1 91 ? -3.061 2.444 20.689 1.00 77.75 91 GLU A N 1
ATOM 673 C CA . GLU A 1 91 ? -1.836 2.147 19.929 1.00 77.75 91 GLU A CA 1
ATOM 674 C C . GLU A 1 91 ? -1.533 0.644 19.825 1.00 77.75 91 GLU A C 1
ATOM 676 O O . GLU A 1 91 ? -1.180 0.134 18.753 1.00 77.75 91 GLU A O 1
ATOM 681 N N . ALA A 1 92 ? -1.734 -0.103 20.914 1.00 81.50 92 ALA A N 1
ATOM 682 C CA . ALA A 1 92 ? -1.590 -1.558 20.897 1.00 81.50 92 ALA A CA 1
ATOM 683 C C . ALA A 1 92 ? -2.619 -2.208 19.953 1.00 81.50 92 ALA A C 1
ATOM 685 O O . ALA A 1 92 ? -2.276 -3.105 19.176 1.00 81.50 92 ALA A O 1
ATOM 686 N N . LYS A 1 93 ? -3.860 -1.701 19.958 1.00 85.00 93 LYS A N 1
ATOM 687 C CA . LYS A 1 93 ? -4.936 -2.167 19.073 1.00 85.00 93 LYS A CA 1
ATOM 688 C C . LYS A 1 93 ? -4.650 -1.831 17.610 1.00 85.00 93 LYS A C 1
ATOM 690 O O . LYS A 1 93 ? -4.776 -2.706 16.757 1.00 85.00 93 LYS A O 1
ATOM 695 N N . PHE A 1 94 ? -4.200 -0.614 17.303 1.00 87.44 94 PHE A N 1
ATOM 696 C CA . PHE A 1 94 ? -3.831 -0.220 15.939 1.00 87.44 94 PHE A CA 1
ATOM 697 C C . PHE A 1 94 ? -2.677 -1.049 15.399 1.00 87.44 94 PHE A C 1
ATOM 699 O O . PHE A 1 94 ? -2.714 -1.459 14.242 1.00 87.44 94 PHE A O 1
ATOM 706 N N . THR A 1 95 ? -1.699 -1.382 16.239 1.00 87.50 95 THR A N 1
ATOM 707 C CA . THR A 1 95 ? -0.603 -2.276 15.851 1.00 87.50 95 THR A CA 1
ATOM 708 C C . THR A 1 95 ? -1.110 -3.668 15.479 1.00 87.50 95 THR A C 1
ATOM 710 O O . THR A 1 95 ? -0.664 -4.248 14.486 1.00 87.50 95 THR A O 1
ATOM 713 N N . GLU A 1 96 ? -2.061 -4.216 16.237 1.00 88.56 96 GLU A N 1
ATOM 714 C CA . GLU A 1 96 ? -2.667 -5.506 15.912 1.00 88.56 96 GLU A CA 1
ATOM 715 C C . GLU A 1 96 ? -3.485 -5.444 14.613 1.00 88.56 96 GLU A C 1
ATOM 717 O O . GLU A 1 96 ? -3.334 -6.303 13.737 1.00 88.56 96 GLU A O 1
ATOM 722 N N . ILE A 1 97 ? -4.296 -4.397 14.446 1.00 88.50 97 ILE A N 1
ATOM 723 C CA . ILE A 1 97 ? -5.085 -4.166 13.231 1.00 88.50 97 ILE A CA 1
ATOM 724 C C . ILE A 1 97 ? -4.159 -4.024 12.022 1.00 88.50 97 ILE A C 1
ATOM 726 O O . ILE A 1 97 ? -4.380 -4.683 11.007 1.00 88.50 97 ILE A O 1
ATOM 730 N N . ALA A 1 98 ? -3.081 -3.248 12.130 1.00 89.94 98 ALA A N 1
ATOM 731 C CA . ALA A 1 98 ? -2.111 -3.063 11.058 1.00 89.94 98 ALA A CA 1
ATOM 732 C C . ALA A 1 98 ? -1.444 -4.386 10.655 1.00 89.94 98 ALA A C 1
ATOM 734 O O . ALA A 1 98 ? -1.341 -4.682 9.464 1.00 89.94 98 ALA A O 1
ATOM 735 N N . LYS A 1 99 ? -1.073 -5.242 11.619 1.00 90.75 99 LYS A N 1
ATOM 736 C CA . LYS A 1 99 ? -0.551 -6.590 11.324 1.00 90.75 99 LYS A CA 1
ATOM 737 C C . LYS A 1 99 ? -1.565 -7.439 10.553 1.00 90.75 99 LYS A C 1
ATOM 739 O O . LYS A 1 99 ? -1.190 -8.092 9.578 1.00 90.75 99 LYS A O 1
ATOM 744 N N . ARG A 1 100 ? -2.842 -7.414 10.954 1.00 90.38 100 ARG A N 1
ATOM 745 C CA . ARG A 1 100 ? -3.930 -8.125 10.254 1.00 90.38 100 ARG A CA 1
ATOM 746 C C . ARG A 1 100 ? -4.199 -7.558 8.857 1.00 90.38 100 ARG A C 1
ATOM 748 O O . ARG A 1 100 ? -4.517 -8.313 7.948 1.00 90.38 100 ARG A O 1
ATOM 755 N N . CYS A 1 101 ? -4.053 -6.252 8.668 1.00 90.38 101 CYS A N 1
ATOM 756 C CA . CYS A 1 101 ? -4.174 -5.608 7.363 1.00 90.38 101 CYS A CA 1
ATOM 757 C C . CYS A 1 101 ? -3.039 -6.059 6.434 1.00 90.38 101 CYS A C 1
ATOM 759 O O . CYS A 1 101 ? -3.279 -6.575 5.345 1.00 90.38 101 CYS A O 1
ATOM 761 N N . VAL A 1 102 ? -1.791 -5.959 6.895 1.00 90.69 102 VAL A N 1
ATOM 762 C CA . VAL A 1 102 ? -0.605 -6.332 6.109 1.00 90.69 102 VAL A CA 1
ATOM 763 C C . VAL A 1 102 ? -0.565 -7.833 5.790 1.00 90.69 102 VAL A C 1
ATOM 765 O O . VAL A 1 102 ? -0.028 -8.222 4.751 1.00 90.69 102 VAL A O 1
ATOM 768 N N . SER A 1 103 ? -1.155 -8.701 6.622 1.00 91.19 103 SER A N 1
ATOM 769 C CA . SER A 1 103 ? -1.222 -10.143 6.332 1.00 91.19 103 SER A CA 1
ATOM 770 C C . SER A 1 103 ? -2.082 -10.481 5.106 1.00 91.19 103 SER A C 1
ATOM 772 O O . SER A 1 103 ? -1.840 -11.501 4.460 1.00 91.19 103 SER A O 1
ATOM 774 N N . ARG A 1 104 ? -3.019 -9.601 4.724 1.00 89.94 104 ARG A N 1
ATOM 775 C CA . ARG A 1 104 ? -3.854 -9.730 3.513 1.00 89.94 104 ARG A CA 1
ATOM 776 C C . ARG A 1 104 ? -3.154 -9.267 2.235 1.00 89.94 104 ARG A C 1
ATOM 778 O O . ARG A 1 104 ? -3.736 -9.331 1.154 1.00 89.94 104 ARG A O 1
ATOM 785 N N . VAL A 1 105 ? -1.905 -8.813 2.343 1.00 91.62 105 VAL A N 1
ATOM 786 C CA . VAL A 1 105 ? -1.121 -8.316 1.214 1.00 91.62 105 VAL A CA 1
ATOM 787 C C . VAL A 1 105 ? -0.193 -9.406 0.703 1.00 91.62 105 VAL A C 1
ATOM 789 O O . VAL A 1 105 ? 0.731 -9.853 1.392 1.00 91.62 105 VAL A O 1
ATOM 792 N N . ARG A 1 106 ? -0.401 -9.802 -0.553 1.00 91.38 106 ARG A N 1
ATOM 793 C CA . ARG A 1 106 ? 0.514 -10.683 -1.285 1.00 91.38 106 ARG A CA 1
ATOM 794 C C . ARG A 1 106 ? 1.424 -9.833 -2.161 1.00 91.38 106 ARG A C 1
ATOM 796 O O . ARG A 1 106 ? 0.960 -9.205 -3.106 1.00 91.38 106 ARG A O 1
ATOM 803 N N . ILE A 1 107 ? 2.716 -9.811 -1.844 1.00 89.62 107 ILE A N 1
ATOM 804 C CA . ILE A 1 107 ? 3.723 -9.109 -2.647 1.00 89.62 107 ILE A CA 1
ATOM 805 C C . ILE A 1 107 ? 4.389 -10.129 -3.566 1.00 89.62 107 ILE A C 1
ATOM 807 O O . ILE A 1 107 ? 4.966 -11.105 -3.092 1.00 89.62 107 ILE A O 1
ATOM 811 N N . LEU A 1 108 ? 4.299 -9.894 -4.870 1.00 89.69 108 LEU A N 1
ATOM 812 C CA . LEU A 1 108 ? 4.977 -10.657 -5.908 1.00 89.69 108 LEU A CA 1
ATOM 813 C C . LEU A 1 108 ? 6.160 -9.820 -6.390 1.00 89.69 108 LEU A C 1
ATOM 815 O O . LEU A 1 108 ? 5.974 -8.788 -7.029 1.00 89.69 108 LEU A O 1
ATOM 819 N N . ALA A 1 109 ? 7.367 -10.230 -6.016 1.00 86.44 109 ALA A N 1
ATOM 820 C CA . ALA A 1 109 ? 8.598 -9.625 -6.506 1.00 86.44 109 ALA A CA 1
ATOM 821 C C . ALA A 1 109 ? 8.835 -10.098 -7.947 1.00 86.44 109 ALA A C 1
ATOM 823 O O . ALA A 1 109 ? 8.919 -11.301 -8.185 1.00 86.44 109 ALA A O 1
ATOM 824 N N . CYS A 1 110 ? 8.910 -9.168 -8.897 1.00 86.75 110 CYS A N 1
ATOM 825 C CA . CYS A 1 110 ? 9.142 -9.478 -10.305 1.00 86.75 110 CYS A CA 1
ATOM 826 C C . CYS A 1 110 ? 10.417 -8.781 -10.768 1.00 86.75 110 CYS A C 1
ATOM 828 O O . CYS A 1 110 ? 10.510 -7.560 -10.671 1.00 86.75 110 CYS A O 1
ATOM 830 N N . PHE A 1 111 ? 11.373 -9.559 -11.273 1.00 86.75 111 PHE A N 1
ATOM 831 C CA . PHE A 1 111 ? 12.678 -9.066 -11.721 1.00 86.75 111 PHE A CA 1
ATOM 832 C C . PHE A 1 111 ? 12.771 -9.006 -13.250 1.00 86.75 111 PHE A C 1
ATOM 834 O O . PHE A 1 111 ? 13.658 -8.353 -13.794 1.00 86.75 111 PHE A O 1
ATOM 841 N N . SER A 1 112 ? 11.843 -9.670 -13.942 1.00 87.69 112 SER A N 1
ATOM 842 C CA . SER A 1 112 ? 11.770 -9.741 -15.398 1.00 87.69 112 SER A CA 1
ATOM 843 C C . SER A 1 112 ? 10.346 -9.526 -15.921 1.00 87.69 112 SER A C 1
ATOM 845 O O . SER A 1 112 ? 9.354 -9.631 -15.195 1.00 87.69 112 SER A O 1
ATOM 847 N N . THR A 1 113 ? 10.234 -9.257 -17.220 1.00 87.62 113 THR A N 1
ATOM 848 C CA . THR A 1 113 ? 8.951 -9.195 -17.937 1.00 87.62 113 THR A CA 1
ATOM 849 C C . THR A 1 113 ? 8.211 -10.535 -17.936 1.00 87.62 113 THR A C 1
ATOM 851 O O . THR A 1 113 ? 6.976 -10.562 -17.912 1.00 87.62 113 THR A O 1
ATOM 854 N N . ASP A 1 114 ? 8.946 -11.648 -17.906 1.00 87.94 114 ASP A N 1
ATOM 855 C CA . ASP A 1 114 ? 8.375 -12.989 -17.779 1.00 87.94 114 ASP A CA 1
ATOM 856 C C . ASP A 1 114 ? 7.743 -13.202 -16.400 1.00 87.94 114 ASP A C 1
ATOM 858 O O . ASP A 1 114 ? 6.635 -13.737 -16.307 1.00 87.94 114 ASP A O 1
ATOM 862 N N . ASP A 1 115 ? 8.376 -12.710 -15.329 1.00 85.12 115 ASP A N 1
ATOM 863 C CA . ASP A 1 115 ? 7.813 -12.777 -13.974 1.00 85.12 115 ASP A CA 1
ATOM 864 C C . ASP A 1 115 ? 6.482 -12.029 -13.882 1.00 85.12 115 ASP A C 1
ATOM 866 O O . ASP A 1 115 ? 5.531 -12.520 -13.266 1.00 85.12 115 ASP A O 1
ATOM 870 N N . VAL A 1 116 ? 6.385 -10.861 -14.526 1.00 85.38 116 VAL A N 1
ATOM 871 C CA . VAL A 1 116 ? 5.142 -10.076 -14.588 1.00 85.38 116 VAL A CA 1
ATOM 872 C C . VAL A 1 116 ? 4.058 -10.848 -15.327 1.00 85.38 116 VAL A C 1
ATOM 874 O O . VAL A 1 116 ? 2.959 -11.033 -14.800 1.00 85.38 116 VAL A O 1
ATOM 877 N N . SER A 1 117 ? 4.378 -11.348 -16.520 1.00 86.38 117 SER A N 1
ATOM 878 C CA . SER A 1 117 ? 3.441 -12.102 -17.357 1.00 86.38 117 SER A CA 1
ATOM 879 C C . SER A 1 117 ? 2.920 -13.344 -16.629 1.00 86.38 117 SER A C 1
ATOM 881 O O . SER A 1 117 ? 1.715 -13.604 -16.606 1.00 86.38 117 SER A O 1
ATOM 883 N N . ASN A 1 118 ? 3.805 -14.077 -15.953 1.00 85.44 118 ASN A N 1
ATOM 884 C CA . ASN A 1 118 ? 3.447 -15.250 -15.161 1.00 85.44 118 ASN A CA 1
ATOM 885 C C . ASN A 1 118 ? 2.614 -14.892 -13.922 1.00 85.44 118 ASN A C 1
ATOM 887 O O . ASN A 1 118 ? 1.664 -15.608 -13.593 1.00 85.44 118 ASN A O 1
ATOM 891 N N . SER A 1 119 ? 2.926 -13.780 -13.254 1.00 84.75 119 SER A N 1
ATOM 892 C CA . SER A 1 119 ? 2.176 -13.282 -12.094 1.00 84.75 119 SER A CA 1
ATOM 893 C C . SER A 1 119 ? 0.748 -12.881 -12.459 1.00 84.75 119 SER A C 1
ATOM 895 O O . SER A 1 119 ? -0.178 -13.147 -11.693 1.00 84.75 119 SER A O 1
ATOM 897 N N . LEU A 1 120 ? 0.552 -12.289 -13.641 1.00 83.75 120 LEU A N 1
ATOM 898 C CA . LEU A 1 120 ? -0.768 -11.942 -14.166 1.00 83.75 120 LEU A CA 1
ATOM 899 C C . LEU A 1 120 ? -1.554 -13.190 -14.593 1.00 83.75 120 LEU A C 1
ATOM 901 O O . LEU A 1 120 ? -2.714 -13.337 -14.213 1.00 83.75 120 LEU A O 1
ATOM 905 N N . ARG A 1 121 ? -0.919 -14.141 -15.294 1.00 81.81 121 ARG A N 1
ATOM 906 C CA . ARG A 1 121 ? -1.567 -15.395 -15.731 1.00 81.81 121 ARG A CA 1
ATOM 907 C C . ARG A 1 121 ? -2.039 -16.259 -14.562 1.00 81.81 121 ARG A C 1
ATOM 909 O O . ARG A 1 121 ? -3.153 -16.771 -14.587 1.00 81.81 121 ARG A O 1
ATOM 916 N N . LYS A 1 122 ? -1.228 -16.389 -13.505 1.00 62.34 122 LYS A N 1
ATOM 917 C CA . LYS A 1 122 ? -1.576 -17.192 -12.318 1.00 62.34 122 LYS A CA 1
ATOM 918 C C . LYS A 1 122 ? -2.779 -16.645 -11.539 1.00 62.34 122 LYS A C 1
ATOM 920 O O . LYS A 1 122 ? -3.391 -17.402 -10.791 1.00 62.34 122 LYS A O 1
ATOM 925 N N . ARG A 1 123 ? -3.162 -15.371 -11.713 1.00 59.34 123 ARG A N 1
ATOM 926 C CA . ARG A 1 123 ? -4.364 -14.813 -11.065 1.00 59.34 123 ARG A CA 1
ATOM 927 C C . ARG A 1 123 ? -5.668 -15.341 -11.650 1.00 59.34 123 ARG A C 1
ATOM 929 O O . ARG A 1 123 ? -6.612 -15.516 -10.887 1.00 59.34 123 ARG A O 1
ATOM 936 N N . VAL A 1 124 ? -5.697 -15.665 -12.943 1.00 49.59 124 VAL A N 1
ATOM 937 C CA . VAL A 1 124 ? -6.875 -16.271 -13.591 1.00 49.59 124 VAL A CA 1
ATOM 938 C C . VAL A 1 124 ? -7.207 -17.642 -12.978 1.00 49.59 124 VAL A C 1
ATOM 940 O O . VAL A 1 124 ? -8.351 -18.064 -13.011 1.00 49.59 124 VAL A O 1
ATOM 943 N N . LEU A 1 125 ? -6.233 -18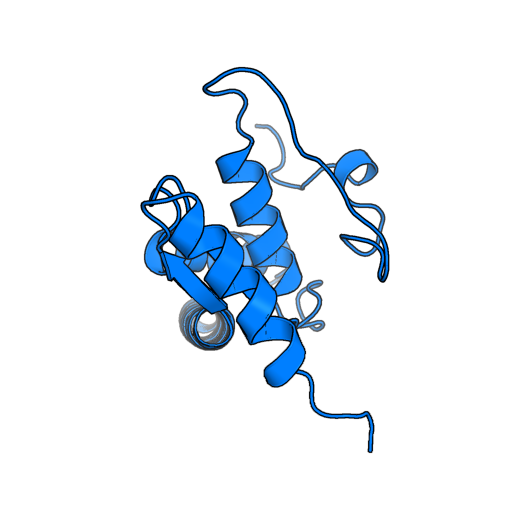.312 -12.348 1.00 40.78 125 LEU A N 1
ATOM 944 C CA . LEU A 1 125 ? -6.413 -19.630 -11.725 1.00 40.78 125 LEU A CA 1
ATOM 945 C C . LEU A 1 125 ? -6.755 -19.584 -10.224 1.00 40.78 125 LEU A C 1
ATOM 947 O O . LEU A 1 125 ? -7.203 -20.587 -9.679 1.00 40.78 125 LEU A O 1
ATOM 951 N N . LEU A 1 126 ? -6.527 -18.456 -9.540 1.00 46.62 126 LEU A N 1
ATOM 952 C CA . LEU A 1 126 ? -6.842 -18.296 -8.108 1.00 46.62 126 LEU A CA 1
ATOM 953 C C . LEU A 1 126 ? -8.211 -17.648 -7.864 1.00 46.62 126 LEU A C 1
ATOM 955 O O . LEU A 1 126 ? -8.742 -17.756 -6.761 1.00 46.62 126 LEU A O 1
ATOM 959 N N . ALA A 1 127 ? -8.782 -16.998 -8.878 1.00 44.84 127 ALA A N 1
ATOM 960 C CA . ALA A 1 127 ? -10.198 -16.674 -8.926 1.00 44.84 127 ALA A CA 1
ATOM 961 C C . ALA A 1 127 ? -10.942 -17.908 -9.462 1.00 44.84 127 ALA A C 1
ATOM 963 O O . ALA A 1 127 ? -11.163 -18.038 -10.662 1.00 44.84 127 ALA A O 1
ATOM 964 N N . GLY A 1 128 ? -11.254 -18.865 -8.582 1.00 39.22 128 GLY A N 1
ATOM 965 C CA . GLY A 1 128 ? -12.199 -19.935 -8.918 1.00 39.22 128 GLY A CA 1
ATOM 966 C C . GLY A 1 128 ? -13.553 -19.350 -9.356 1.00 39.22 128 GLY A C 1
ATOM 967 O O . GLY A 1 128 ? -13.820 -18.178 -9.073 1.00 39.22 128 GLY A O 1
ATOM 968 N N . PRO A 1 129 ? -14.402 -20.127 -10.055 1.00 31.88 129 PRO A N 1
ATOM 969 C CA . PRO A 1 129 ? -15.701 -19.633 -10.495 1.00 31.88 129 PRO A CA 1
ATOM 970 C C . PRO A 1 129 ? -16.517 -19.153 -9.283 1.00 31.88 129 PRO A C 1
ATOM 972 O O . PRO A 1 129 ? -16.364 -19.721 -8.195 1.00 31.88 129 PRO A O 1
ATOM 975 N N . PRO A 1 130 ? -17.361 -18.118 -9.447 1.00 39.00 130 PRO A N 1
ATOM 976 C CA . PRO A 1 130 ? -18.283 -17.716 -8.394 1.00 39.00 130 PRO A CA 1
ATOM 977 C C . PRO A 1 130 ? -19.171 -18.918 -8.048 1.00 39.00 130 PRO A C 1
ATOM 979 O O . PRO A 1 130 ? -19.769 -19.515 -8.946 1.00 39.00 130 PRO A O 1
ATOM 982 N N . GLN A 1 131 ? -19.179 -19.307 -6.771 1.00 36.38 131 GLN A N 1
ATOM 983 C CA . GLN A 1 131 ? -20.205 -20.197 -6.224 1.00 36.38 131 GLN A CA 1
ATOM 984 C C . GLN A 1 131 ? -21.499 -19.417 -6.024 1.00 36.38 131 GLN A C 1
ATOM 986 O O . GLN A 1 131 ? -21.401 -18.240 -5.605 1.00 36.38 131 GLN A O 1
#

Sequence (131 aa):
MVSGQLHSSVYGPCGVDDQSMTEISGPPNSGKSLVLQQLMAHCLVPYEYGGRQMSIILINLSHKITKESLGKAVLDELRSHSKAAEDPSAEAKFTEIAKRCVSRVRILACFSTDDVSNSLRKRVLLAGPPQ

Radius of gyration: 15.96 Å; chains: 1; bounding box: 33×42×43 Å

Foldseek 3Di:
DDPPDDPCVQAPLAGPDPPDDDDDDDDPPPCSVVVVLLSLLQQLADVVQNRNVDAEEAEDAPPPDDLVNSLVSNLVSSCSSDPVVPDPVVSVVSNVSSVVSSVSYHYQYDPDPVSVVVVVVVVVVVPDDDD

Secondary structure (DSSP, 8-state):
----PPPHHHHTTTSSPTT-------STTSSHHHHHHHHHHHHHS-GGGTS----EEEEESS----HHHHHHHHHHHHHHH-TTTT-HHHHHHHHHHHHHHHHTEEEEE--SHHHHHHHHHHHHHHSPPP-

Organism: Drosophila ananassae (NCBI:txid7217)

InterPro domains:
  IPR027417 P-loop containing nucleoside triphosphate hydrolase [G3DSA:3.40.50.300] (6-127)
  IPR027417 P-loop containing nucleoside triphosphate hydrolase [SSF52540] (16-73)
  IPR030547 DNA repair protein XRCC2 [PTHR46644] (20-119)

pLDDT: mean 77.04, std 16.34, range [31.88, 91.62]